Protein AF-A0A6B0CPF9-F1 (afdb_monomer_lite)

Sequence (112 aa):
MTLPKIGKPATRALNSQGIYTLEAVSQYTKSSLMEMHGVGPKAISILEQALFQHQLHFKTEVQSSLPFKLTGDVSCNHAPKRQQMIDFIVATAALDIELLRSLVTTEFIWSV

Structure (mmCIF, N/CA/C/O backbone):
data_AF-A0A6B0CPF9-F1
#
_entry.id   AF-A0A6B0CPF9-F1
#
loop_
_atom_site.group_PDB
_atom_site.id
_atom_site.type_symbol
_atom_site.label_atom_id
_atom_site.label_alt_id
_atom_site.label_comp_id
_atom_site.label_asym_id
_atom_site.label_entity_id
_atom_site.label_seq_id
_atom_site.pdbx_PDB_ins_code
_atom_site.Cartn_x
_atom_site.Cartn_y
_atom_site.Cartn_z
_atom_site.occupancy
_atom_site.B_iso_or_equiv
_atom_site.auth_seq_id
_atom_site.auth_comp_id
_atom_site.auth_asym_id
_atom_site.auth_atom_id
_atom_site.pdbx_PDB_model_num
ATOM 1 N N . MET A 1 1 ? -8.078 -10.310 18.397 1.00 82.38 1 MET A N 1
ATOM 2 C CA . MET A 1 1 ? -8.767 -9.120 18.938 1.00 82.38 1 MET A CA 1
ATOM 3 C C . MET A 1 1 ? -9.720 -8.562 17.891 1.00 82.38 1 MET A C 1
ATOM 5 O O . MET A 1 1 ? -9.401 -8.587 16.708 1.00 82.38 1 MET A O 1
ATOM 9 N N . THR A 1 2 ? -10.899 -8.082 18.287 1.00 91.62 2 THR A N 1
ATOM 10 C CA . THR A 1 2 ? -11.888 -7.521 17.345 1.00 91.62 2 THR A CA 1
ATOM 11 C C . THR A 1 2 ? -11.459 -6.151 16.820 1.00 91.62 2 THR A C 1
ATOM 13 O O . THR A 1 2 ? -10.767 -5.413 17.518 1.00 91.62 2 THR A O 1
ATOM 16 N N . LEU A 1 3 ? -11.908 -5.782 15.618 1.00 92.75 3 LEU A N 1
ATOM 17 C CA . LEU A 1 3 ? -11.657 -4.450 15.063 1.00 92.75 3 LEU A CA 1
ATOM 18 C C . LEU A 1 3 ? -12.272 -3.328 15.925 1.00 92.75 3 LEU A C 1
ATOM 20 O O . LEU A 1 3 ? -13.371 -3.494 16.464 1.00 92.75 3 LEU A O 1
ATOM 24 N N . PRO A 1 4 ? -11.604 -2.163 16.028 1.00 93.75 4 PRO A N 1
ATOM 25 C CA . PRO A 1 4 ? -12.171 -0.988 16.675 1.00 93.75 4 PRO A CA 1
ATOM 26 C C . PRO A 1 4 ? -13.362 -0.440 15.877 1.00 93.75 4 PRO A C 1
ATOM 28 O O . PRO A 1 4 ? -13.531 -0.717 14.687 1.00 93.75 4 PRO A O 1
ATOM 31 N N . LYS A 1 5 ? -14.184 0.399 16.517 1.00 94.00 5 LYS A N 1
A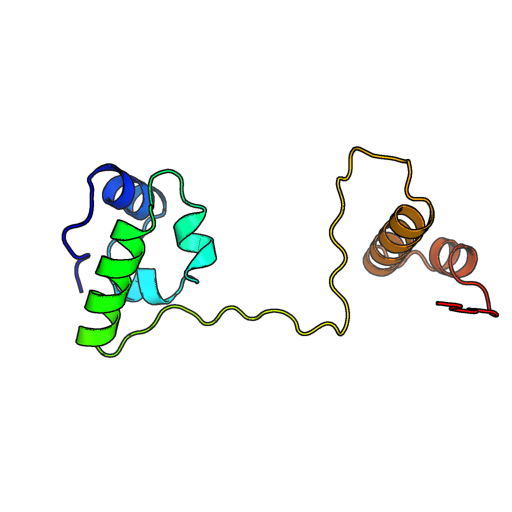TOM 32 C CA . LYS A 1 5 ? -15.285 1.092 15.833 1.00 94.00 5 LYS A CA 1
ATOM 33 C C . LYS A 1 5 ? -14.727 2.107 14.832 1.00 94.00 5 LYS A C 1
ATOM 35 O O . LYS A 1 5 ? -14.349 3.215 15.201 1.00 94.00 5 LYS A O 1
ATOM 40 N N . ILE A 1 6 ? -14.718 1.728 13.560 1.00 95.56 6 ILE A N 1
ATOM 41 C CA . ILE A 1 6 ? -14.414 2.597 12.419 1.00 95.56 6 ILE A CA 1
ATOM 42 C C . ILE A 1 6 ? -15.691 2.882 11.618 1.00 95.56 6 ILE A C 1
ATOM 44 O O . ILE A 1 6 ? -16.757 2.326 11.885 1.00 95.56 6 ILE A O 1
ATOM 48 N N . GLY A 1 7 ? -15.611 3.778 10.631 1.00 95.06 7 GLY A N 1
ATOM 49 C CA . GLY A 1 7 ? -16.757 4.093 9.776 1.00 95.06 7 GLY A CA 1
ATOM 50 C C . GLY A 1 7 ? -17.338 2.847 9.092 1.00 95.06 7 GLY A C 1
ATOM 51 O O . GLY A 1 7 ? -16.611 1.905 8.766 1.00 95.06 7 GLY A O 1
ATOM 52 N N . LYS A 1 8 ? -18.654 2.855 8.824 1.00 95.44 8 LYS A N 1
ATOM 53 C CA . LYS A 1 8 ? -19.336 1.771 8.088 1.00 95.44 8 LYS A CA 1
ATOM 54 C C . LYS A 1 8 ? -18.645 1.418 6.754 1.00 95.44 8 LYS A C 1
ATOM 56 O O . LYS A 1 8 ? -18.535 0.222 6.490 1.00 95.44 8 LYS A O 1
ATOM 61 N N . PRO A 1 9 ? -18.152 2.381 5.941 1.00 96.12 9 PRO A N 1
ATOM 62 C CA . PRO A 1 9 ? -17.433 2.063 4.704 1.00 96.12 9 PRO A CA 1
ATOM 63 C C . PRO A 1 9 ? -16.144 1.274 4.956 1.00 96.12 9 PRO A C 1
ATOM 65 O O . PRO A 1 9 ? -15.963 0.211 4.374 1.00 96.12 9 PRO A O 1
ATOM 68 N N . ALA A 1 10 ? -15.308 1.727 5.892 1.00 96.75 10 ALA A N 1
ATOM 69 C CA . ALA A 1 10 ? -14.050 1.062 6.221 1.00 96.75 10 ALA A CA 1
ATOM 70 C C . ALA A 1 10 ? -14.276 -0.336 6.820 1.00 96.75 10 ALA A C 1
ATOM 72 O O . ALA A 1 10 ? -13.600 -1.284 6.444 1.00 96.75 10 ALA A O 1
ATOM 73 N N . THR A 1 11 ? -15.281 -0.488 7.690 1.00 96.50 11 THR A N 1
ATOM 74 C CA . THR A 1 11 ? -15.650 -1.799 8.258 1.00 96.50 11 THR A CA 1
ATOM 75 C C . THR A 1 11 ? -16.056 -2.781 7.157 1.00 96.50 11 THR A C 1
ATOM 77 O O . THR A 1 11 ? -15.626 -3.929 7.153 1.00 96.50 11 THR A O 1
ATOM 80 N N . ARG A 1 12 ? -16.875 -2.332 6.195 1.00 96.69 12 ARG A N 1
ATOM 81 C CA . ARG A 1 12 ? -17.298 -3.163 5.058 1.00 96.69 12 ARG A CA 1
ATOM 82 C C . ARG A 1 12 ? -16.127 -3.526 4.152 1.00 96.69 12 ARG A C 1
ATOM 84 O O . ARG A 1 12 ? -16.048 -4.674 3.735 1.00 96.69 12 ARG A O 1
ATOM 91 N N . ALA A 1 13 ? -15.232 -2.577 3.884 1.00 96.75 13 ALA A N 1
ATOM 92 C CA . ALA A 1 13 ? -14.042 -2.804 3.074 1.00 96.75 13 ALA A CA 1
ATOM 93 C C . ALA A 1 13 ? -13.133 -3.878 3.697 1.00 96.75 13 ALA A C 1
ATOM 95 O O . ALA A 1 13 ? -12.823 -4.862 3.029 1.00 96.75 13 ALA A O 1
ATOM 96 N N . LEU A 1 14 ? -12.811 -3.766 4.991 1.00 96.56 14 LEU A N 1
ATOM 97 C CA . LEU A 1 14 ? -12.015 -4.774 5.704 1.00 96.56 14 LEU A CA 1
ATOM 98 C C . LEU A 1 14 ? -12.694 -6.151 5.702 1.00 96.56 14 LEU A C 1
ATOM 100 O O . LEU A 1 14 ? -12.079 -7.140 5.309 1.00 96.56 14 LEU A O 1
ATOM 104 N N . ASN A 1 15 ? -13.985 -6.210 6.038 1.00 96.00 15 ASN A N 1
ATOM 105 C CA . ASN A 1 15 ? -14.736 -7.468 6.042 1.00 96.00 15 ASN A CA 1
ATOM 106 C C . ASN A 1 15 ? -14.795 -8.116 4.650 1.00 96.00 15 ASN A C 1
ATOM 108 O O . ASN A 1 15 ? -14.695 -9.334 4.542 1.00 96.00 15 ASN A O 1
ATOM 112 N N . SER A 1 16 ? -14.927 -7.322 3.581 1.00 95.50 16 SER A N 1
ATOM 113 C CA . SER A 1 16 ? -14.935 -7.838 2.203 1.00 95.50 16 SER A CA 1
ATOM 114 C C . SER A 1 16 ? -13.612 -8.493 1.798 1.00 95.50 16 SER A C 1
ATOM 116 O O . SER A 1 16 ? -13.607 -9.368 0.941 1.00 95.50 16 SER A O 1
ATOM 118 N N . GLN A 1 17 ? -12.513 -8.112 2.455 1.00 94.06 17 GLN A N 1
ATOM 119 C CA . GLN A 1 17 ? -11.183 -8.701 2.292 1.00 94.06 17 GLN A CA 1
ATOM 120 C C . GLN A 1 17 ? -10.899 -9.810 3.323 1.00 94.06 17 GLN A C 1
ATOM 122 O O . GLN A 1 17 ? -9.771 -10.279 3.433 1.00 94.06 17 GLN A O 1
ATOM 127 N N . GLY A 1 18 ? -11.898 -10.223 4.114 1.00 95.19 18 GLY A N 1
ATOM 128 C CA . GLY A 1 18 ? -11.735 -11.240 5.157 1.00 95.19 18 GLY A CA 1
ATOM 129 C C . GLY A 1 18 ? -10.972 -10.762 6.399 1.00 95.19 18 GLY A C 1
ATOM 130 O O . GLY A 1 18 ? -10.538 -11.580 7.210 1.00 95.19 18 GLY A O 1
ATOM 131 N N . ILE A 1 19 ? -10.800 -9.448 6.570 1.00 96.81 19 ILE A N 1
ATOM 132 C CA . ILE A 1 19 ? -10.059 -8.852 7.683 1.00 96.81 19 ILE A CA 1
ATOM 133 C C . ILE A 1 19 ? -11.044 -8.538 8.809 1.00 96.81 19 ILE A C 1
ATOM 135 O O . ILE A 1 19 ? -11.755 -7.537 8.767 1.00 96.81 19 ILE A O 1
ATOM 139 N N . TYR A 1 20 ? -11.067 -9.389 9.834 1.00 96.12 20 TYR A N 1
ATOM 140 C CA . TYR A 1 20 ? -12.002 -9.267 10.964 1.00 96.12 20 TYR A CA 1
ATOM 141 C C . TYR A 1 20 ? -11.328 -8.923 12.296 1.00 96.12 20 TYR A C 1
ATOM 143 O O . TYR A 1 20 ? -12.008 -8.674 13.296 1.00 96.12 20 TYR A O 1
ATOM 151 N N . THR A 1 21 ? -9.995 -8.922 12.333 1.00 97.06 21 THR A N 1
ATOM 152 C CA . THR A 1 21 ? -9.217 -8.794 13.567 1.00 97.06 21 THR A CA 1
ATOM 153 C C . THR A 1 21 ? -8.076 -7.796 13.427 1.00 97.06 21 THR A C 1
ATOM 155 O O . THR A 1 21 ? -7.594 -7.535 12.325 1.00 97.06 21 THR A O 1
ATOM 158 N N . LEU A 1 22 ? -7.621 -7.240 14.553 1.00 96.69 22 LEU A N 1
ATOM 159 C CA . LEU A 1 22 ? -6.451 -6.353 14.574 1.00 96.69 22 LEU A CA 1
ATOM 160 C C . LEU A 1 22 ? -5.166 -7.081 14.158 1.00 96.69 22 LEU A C 1
ATOM 162 O O . LEU A 1 22 ? -4.310 -6.495 13.506 1.00 96.69 22 LEU A O 1
ATOM 166 N N . GLU A 1 23 ? -5.053 -8.367 14.471 1.00 96.44 23 GLU A N 1
ATOM 167 C CA . GLU A 1 23 ? -3.936 -9.215 14.058 1.00 96.44 23 GLU A CA 1
ATOM 168 C C . GLU A 1 23 ? -3.940 -9.475 12.550 1.00 96.44 23 GLU A C 1
ATOM 170 O O . GLU A 1 23 ? -2.880 -9.594 11.948 1.00 96.44 23 GLU A O 1
ATOM 175 N N . ALA A 1 24 ? -5.117 -9.541 11.920 1.00 96.69 24 ALA A N 1
ATOM 176 C CA . ALA A 1 24 ? -5.198 -9.581 10.466 1.00 96.69 24 ALA A CA 1
ATOM 177 C C . ALA A 1 24 ? -4.771 -8.231 9.876 1.00 96.69 24 ALA A C 1
ATOM 179 O O . ALA A 1 24 ? -3.987 -8.205 8.935 1.00 96.69 24 ALA A O 1
ATOM 180 N N . VAL A 1 25 ? -5.207 -7.111 10.467 1.00 97.00 25 VAL A N 1
ATOM 181 C CA . VAL A 1 25 ? -4.792 -5.760 10.045 1.00 97.00 25 VAL A CA 1
ATOM 182 C C . VAL A 1 25 ? -3.273 -5.570 10.140 1.00 97.00 25 VAL A C 1
ATOM 184 O O . VAL A 1 25 ? -2.696 -4.958 9.243 1.00 97.00 25 VAL A O 1
ATOM 187 N N . SER A 1 26 ? -2.606 -6.110 11.168 1.00 96.69 26 SER A N 1
ATOM 188 C CA . SER A 1 26 ? -1.147 -5.977 11.333 1.00 96.69 26 SER A CA 1
ATOM 189 C C . SER A 1 26 ? -0.334 -6.644 10.215 1.00 96.69 26 SER A C 1
ATOM 191 O O . SER A 1 26 ? 0.826 -6.294 10.014 1.00 96.69 26 SER A O 1
ATOM 193 N N . GLN A 1 27 ? -0.939 -7.544 9.429 1.00 95.94 27 GLN A N 1
ATOM 194 C CA . GLN A 1 27 ? -0.300 -8.160 8.259 1.00 95.94 27 GLN A CA 1
ATOM 195 C C . GLN A 1 27 ? -0.264 -7.248 7.023 1.00 95.94 27 GLN A C 1
ATOM 197 O O . GLN A 1 27 ? 0.404 -7.579 6.040 1.00 95.94 27 GLN A O 1
ATOM 202 N N . TYR A 1 28 ? -0.949 -6.104 7.056 1.00 95.94 28 TYR A N 1
ATOM 203 C CA . TYR A 1 28 ? -1.030 -5.163 5.940 1.00 95.94 28 TYR A CA 1
ATOM 204 C C . TYR A 1 28 ? -0.228 -3.893 6.216 1.00 95.94 28 TYR A C 1
ATOM 206 O O . TYR A 1 28 ? -0.045 -3.475 7.362 1.00 95.94 28 TYR A O 1
ATOM 214 N N . THR A 1 29 ? 0.246 -3.265 5.140 1.00 94.75 29 THR A N 1
ATOM 215 C CA . THR A 1 29 ? 0.860 -1.935 5.194 1.00 94.75 29 THR A CA 1
ATOM 216 C C . THR A 1 29 ? -0.222 -0.856 5.283 1.00 94.75 29 THR A C 1
ATOM 218 O O . THR A 1 29 ? -1.371 -1.069 4.880 1.00 94.75 29 THR A O 1
ATOM 221 N N . LYS A 1 30 ? 0.141 0.341 5.766 1.00 94.06 30 LYS A N 1
ATOM 222 C CA . LYS A 1 30 ? -0.781 1.493 5.781 1.00 94.06 30 LYS A CA 1
ATOM 223 C C . LYS A 1 30 ? -1.286 1.839 4.375 1.00 94.06 30 LYS A C 1
ATOM 225 O O . LYS A 1 30 ? -2.473 2.106 4.215 1.00 94.06 30 LYS A O 1
ATOM 230 N N . SER A 1 31 ? -0.400 1.816 3.377 1.00 91.00 31 SER A N 1
ATOM 231 C CA . SER A 1 31 ? -0.733 2.042 1.961 1.00 91.00 31 SER A CA 1
ATOM 232 C C . SER A 1 31 ? -1.750 1.039 1.429 1.00 91.00 31 SER A C 1
ATOM 234 O O . SER A 1 31 ? -2.788 1.454 0.928 1.00 91.00 31 SER A O 1
ATOM 236 N N . SER A 1 32 ? -1.509 -0.262 1.611 1.00 93.06 32 SER A N 1
ATOM 237 C CA . SER A 1 32 ? -2.396 -1.316 1.102 1.00 93.06 32 SER A CA 1
ATOM 238 C C . SER A 1 32 ? -3.803 -1.218 1.695 1.00 93.06 32 SER A C 1
ATOM 240 O O . SER A 1 32 ? -4.794 -1.411 0.995 1.00 93.06 32 SER A O 1
ATOM 242 N N . LEU A 1 33 ? -3.916 -0.849 2.974 1.00 95.12 33 LEU A N 1
ATOM 243 C CA . LEU A 1 33 ? -5.219 -0.596 3.586 1.00 95.12 33 LEU A CA 1
ATOM 244 C C . LEU A 1 33 ? -5.887 0.663 3.020 1.00 95.12 33 LEU A C 1
ATOM 246 O O . LEU A 1 33 ? -7.095 0.645 2.823 1.00 95.12 33 LEU A O 1
ATOM 250 N N . MET A 1 34 ? -5.139 1.735 2.734 1.00 94.12 34 MET A N 1
ATOM 251 C CA . MET A 1 34 ? -5.686 2.960 2.121 1.00 94.12 34 MET A CA 1
ATOM 252 C C . MET A 1 34 ? -6.157 2.770 0.674 1.00 94.12 34 MET A C 1
ATOM 254 O O . MET A 1 34 ? -7.032 3.506 0.224 1.00 94.12 34 MET A O 1
ATOM 258 N N . GLU A 1 35 ? -5.620 1.788 -0.046 1.00 92.94 35 GLU A N 1
ATOM 259 C CA . GLU A 1 35 ? -6.085 1.427 -1.392 1.00 92.94 35 GLU A CA 1
ATOM 260 C C . GLU A 1 35 ? -7.472 0.760 -1.374 1.00 92.94 35 GLU A C 1
ATOM 262 O O . GLU A 1 35 ? -8.181 0.761 -2.383 1.00 92.94 35 GLU A O 1
ATOM 267 N N . MET A 1 36 ? -7.909 0.222 -0.229 1.00 93.94 36 MET A N 1
ATOM 268 C CA . MET A 1 36 ? -9.234 -0.380 -0.105 1.00 93.94 36 MET A CA 1
ATOM 269 C C . MET A 1 36 ? -10.315 0.701 -0.149 1.00 93.94 36 MET A C 1
ATOM 271 O O . MET A 1 36 ? -10.452 1.516 0.766 1.00 93.94 36 MET A O 1
ATOM 275 N N . HIS A 1 37 ? -11.140 0.674 -1.198 1.00 92.25 37 HIS A N 1
ATOM 276 C CA . HIS A 1 37 ? -12.221 1.637 -1.391 1.00 92.25 37 HIS A CA 1
ATOM 277 C C . HIS A 1 37 ? -13.141 1.714 -0.155 1.00 92.25 37 HIS A C 1
ATOM 279 O O . HIS A 1 37 ? -13.878 0.779 0.163 1.00 92.25 37 HIS A O 1
ATOM 285 N N . GLY A 1 38 ? -13.111 2.857 0.538 1.00 93.44 38 GLY A N 1
ATOM 286 C CA . GLY A 1 38 ? -13.861 3.105 1.776 1.00 93.44 38 GLY A CA 1
ATOM 287 C C . GLY A 1 38 ? -13.008 3.162 3.051 1.00 93.44 38 GLY A C 1
ATOM 288 O O . GLY A 1 38 ? -13.514 3.602 4.087 1.00 93.44 38 GLY A O 1
ATOM 289 N N . VAL A 1 39 ? -11.728 2.785 2.994 1.00 96.69 39 VAL A N 1
ATOM 290 C CA . VAL A 1 39 ? -10.765 2.946 4.093 1.00 96.69 39 VAL A CA 1
ATOM 291 C C . VAL A 1 39 ? -10.063 4.298 3.961 1.00 96.69 39 VAL A C 1
ATOM 293 O O . VAL A 1 39 ? -9.093 4.469 3.235 1.00 96.69 39 VAL A O 1
ATOM 296 N N . GLY A 1 40 ? -10.589 5.294 4.673 1.00 94.94 40 GLY A N 1
ATOM 297 C CA . GLY A 1 40 ? -10.019 6.642 4.699 1.00 94.94 40 GLY A CA 1
ATOM 298 C C . GLY A 1 40 ? -8.961 6.857 5.792 1.00 94.94 40 GLY A C 1
ATOM 299 O O . GLY A 1 40 ? -8.836 6.042 6.713 1.00 94.94 40 GLY A O 1
ATOM 300 N N . PRO A 1 41 ? -8.277 8.019 5.785 1.00 95.75 41 PRO A N 1
ATOM 301 C CA . PRO A 1 41 ? -7.222 8.353 6.749 1.00 95.75 41 PRO A CA 1
ATOM 302 C C . PRO A 1 41 ? -7.703 8.278 8.202 1.00 95.75 41 PRO A C 1
ATOM 304 O O . PRO A 1 41 ? -6.979 7.817 9.078 1.00 95.75 41 PRO A O 1
ATOM 307 N N . LYS A 1 42 ? -8.969 8.635 8.465 1.00 96.75 42 LYS A N 1
ATOM 308 C CA . LYS A 1 42 ? -9.548 8.528 9.810 1.00 96.75 42 LYS A CA 1
ATOM 309 C C . LYS A 1 42 ? -9.632 7.082 10.308 1.00 96.75 42 LYS A C 1
ATOM 311 O O . LYS A 1 42 ? -9.415 6.846 11.493 1.00 96.75 42 LYS A O 1
ATOM 316 N N . ALA A 1 43 ? -9.955 6.131 9.430 1.00 96.94 43 ALA A N 1
ATOM 317 C CA . ALA A 1 43 ? -9.983 4.717 9.793 1.00 96.94 43 ALA A CA 1
ATOM 318 C C . ALA A 1 43 ? -8.567 4.214 10.095 1.00 96.94 43 ALA A C 1
ATOM 320 O O . ALA A 1 43 ? -8.376 3.554 11.111 1.00 96.94 43 ALA A O 1
ATOM 321 N N . ILE A 1 44 ? -7.577 4.608 9.285 1.00 97.44 44 ILE A N 1
ATOM 322 C CA . ILE A 1 44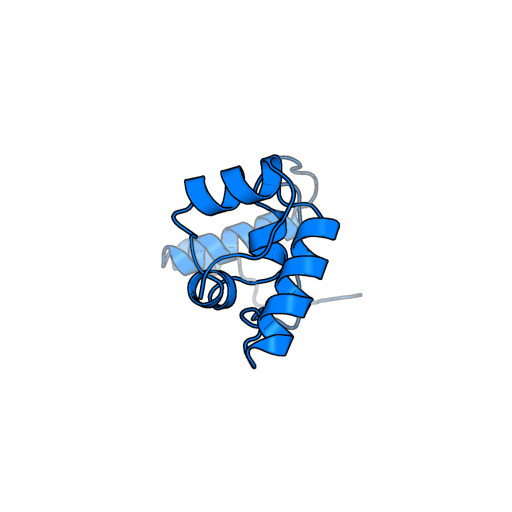 ? -6.163 4.283 9.517 1.00 97.44 44 ILE A CA 1
ATOM 323 C C . ILE A 1 44 ? -5.683 4.807 10.870 1.00 97.44 44 ILE A C 1
ATOM 325 O O . ILE A 1 44 ? -5.100 4.036 11.622 1.00 97.44 44 ILE A O 1
ATOM 329 N N . SER A 1 45 ? -5.977 6.061 11.233 1.00 97.38 45 SER A N 1
ATOM 330 C CA . SER A 1 45 ? -5.568 6.604 12.539 1.00 97.38 45 SER A CA 1
ATOM 331 C C . SER A 1 45 ? -6.164 5.826 13.719 1.00 97.38 45 SER A C 1
ATOM 333 O O . SER A 1 45 ? -5.484 5.603 14.715 1.00 97.38 45 SER A O 1
ATOM 335 N N . ILE A 1 46 ? -7.428 5.397 13.615 1.00 97.62 46 ILE A N 1
ATOM 336 C CA . ILE A 1 46 ? -8.084 4.597 14.663 1.00 97.62 46 ILE A CA 1
ATOM 337 C C . ILE A 1 46 ? -7.461 3.198 14.745 1.00 97.62 46 ILE A C 1
ATOM 339 O O . ILE A 1 46 ? -7.209 2.702 15.841 1.00 97.62 46 ILE A O 1
ATOM 343 N N . LEU A 1 47 ? -7.202 2.566 13.597 1.00 97.19 47 LEU A N 1
ATOM 344 C CA . LEU A 1 47 ? -6.534 1.267 13.535 1.00 97.19 47 LEU A CA 1
ATOM 345 C C . LEU A 1 47 ? -5.117 1.346 14.104 1.00 97.19 47 LEU A C 1
ATOM 347 O O . LEU A 1 47 ? -4.735 0.476 14.873 1.00 97.19 47 LEU A O 1
ATOM 351 N N . GLU A 1 48 ? -4.367 2.400 13.788 1.00 97.19 48 GLU A N 1
ATOM 352 C CA . GLU A 1 48 ? -3.020 2.629 14.311 1.00 97.19 48 GLU A CA 1
ATOM 353 C C . GLU A 1 48 ? -3.005 2.719 15.836 1.00 97.19 48 GLU A C 1
ATOM 355 O O . GLU A 1 48 ? -2.209 2.049 16.492 1.00 97.19 48 GLU A O 1
ATOM 360 N N . GLN A 1 49 ? -3.919 3.507 16.405 1.00 97.12 49 GLN A N 1
ATOM 361 C CA . GLN A 1 49 ? -4.041 3.644 17.851 1.00 97.12 49 GLN A CA 1
ATOM 362 C C . GLN A 1 49 ? -4.409 2.308 18.508 1.00 97.12 49 GLN A C 1
ATOM 364 O O . GLN A 1 49 ? -3.811 1.939 19.518 1.00 97.12 49 GLN A O 1
ATOM 369 N N . ALA A 1 50 ? -5.355 1.569 17.924 1.00 97.00 50 ALA A N 1
ATOM 370 C CA . ALA A 1 50 ? -5.759 0.264 18.433 1.00 97.00 50 ALA A CA 1
ATOM 371 C C . ALA A 1 50 ? -4.618 -0.764 18.348 1.00 97.00 50 ALA A C 1
ATOM 373 O O . ALA A 1 50 ? -4.372 -1.485 19.310 1.00 97.00 50 ALA A O 1
ATOM 374 N N . LEU A 1 51 ? -3.876 -0.801 17.238 1.00 97.12 51 LEU A N 1
ATOM 375 C CA . LEU A 1 51 ? -2.689 -1.646 17.095 1.00 97.12 51 LEU A CA 1
ATOM 376 C C . LEU A 1 51 ? -1.659 -1.321 18.182 1.00 97.12 51 LEU A C 1
ATOM 378 O O . LEU A 1 51 ? -1.241 -2.222 18.905 1.00 97.12 51 LEU A O 1
ATOM 382 N N . PHE A 1 52 ? -1.335 -0.040 18.370 1.00 96.44 52 PHE A N 1
ATOM 383 C CA . PHE A 1 52 ? -0.368 0.403 19.375 1.00 96.44 52 PHE A CA 1
ATOM 384 C C . PHE A 1 52 ? -0.769 -0.000 20.802 1.00 96.44 52 PHE A C 1
ATOM 386 O O . PHE A 1 52 ? 0.061 -0.496 21.562 1.00 96.44 52 PHE A O 1
ATOM 393 N N . GLN A 1 53 ? -2.050 0.140 21.159 1.00 96.56 53 GLN A N 1
ATOM 394 C CA . GLN A 1 53 ? -2.574 -0.297 22.462 1.00 96.56 53 GLN A CA 1
ATOM 395 C C . GLN A 1 53 ? -2.386 -1.799 22.710 1.00 96.56 53 GLN A C 1
ATOM 397 O O . GLN A 1 53 ? -2.227 -2.221 23.854 1.00 96.56 53 GLN A O 1
ATOM 402 N N . HIS A 1 54 ? -2.379 -2.595 21.642 1.00 95.69 54 HIS A N 1
ATOM 403 C CA . HIS A 1 54 ? -2.172 -4.038 21.680 1.00 95.69 54 HIS A CA 1
ATOM 404 C C . HIS A 1 54 ? -0.728 -4.456 21.360 1.00 95.69 54 HIS A C 1
ATOM 406 O O . HIS A 1 54 ? -0.490 -5.638 21.134 1.00 95.69 54 HIS A O 1
ATOM 412 N N . GLN A 1 55 ? 0.231 -3.516 21.351 1.00 95.94 55 GLN A N 1
ATOM 413 C CA . GLN A 1 55 ? 1.644 -3.764 21.006 1.00 95.94 55 GLN A CA 1
ATOM 414 C C . GLN A 1 55 ? 1.819 -4.401 19.616 1.00 95.94 55 GLN A C 1
ATOM 416 O O . GLN A 1 55 ? 2.767 -5.138 19.351 1.00 95.94 55 GLN A O 1
ATOM 421 N N . LEU A 1 56 ? 0.884 -4.107 18.716 1.00 96.50 56 LEU A N 1
ATOM 422 C CA . LEU A 1 56 ? 0.931 -4.461 17.310 1.00 96.50 56 LEU A CA 1
ATOM 423 C C . LEU A 1 56 ? 1.291 -3.220 16.492 1.00 96.50 56 LEU A C 1
ATOM 425 O O . LEU A 1 56 ? 1.084 -2.078 16.903 1.00 96.50 56 LEU A O 1
ATOM 429 N N . HIS A 1 57 ? 1.777 -3.457 15.281 1.00 96.12 57 HIS A N 1
ATOM 430 C CA . HIS A 1 57 ? 2.063 -2.415 14.305 1.00 96.12 57 HIS A CA 1
ATOM 431 C C . HIS A 1 57 ? 1.596 -2.876 12.928 1.00 96.12 57 HIS A C 1
ATOM 433 O O . HIS A 1 57 ? 1.397 -4.069 12.702 1.00 96.12 57 HIS A O 1
ATOM 439 N N . PHE A 1 58 ? 1.411 -1.936 12.004 1.00 96.56 58 PHE A N 1
ATOM 440 C CA . PHE A 1 58 ? 1.247 -2.301 10.600 1.00 96.56 58 PHE A CA 1
ATOM 441 C C . PHE A 1 58 ? 2.503 -2.995 10.089 1.00 96.56 58 PHE A C 1
ATOM 443 O O . PHE A 1 58 ? 3.611 -2.728 10.564 1.00 96.56 58 PHE A O 1
ATOM 450 N N . LYS A 1 59 ? 2.335 -3.819 9.058 1.00 95.06 59 LYS A N 1
ATOM 451 C CA . LYS A 1 59 ? 3.464 -4.355 8.314 1.00 95.06 59 LYS A CA 1
ATOM 452 C C . LYS A 1 59 ? 4.279 -3.192 7.756 1.00 95.06 59 LYS A C 1
ATOM 454 O O . LYS A 1 59 ? 3.731 -2.270 7.146 1.00 95.06 59 LYS A O 1
ATOM 459 N N . THR A 1 60 ? 5.588 -3.240 7.969 1.00 88.00 60 THR A N 1
ATOM 460 C CA . THR A 1 60 ? 6.514 -2.265 7.397 1.00 88.00 60 THR A CA 1
ATOM 461 C C . THR A 1 60 ? 6.427 -2.320 5.878 1.00 88.00 60 THR A C 1
ATOM 463 O O . THR A 1 60 ? 6.470 -3.399 5.282 1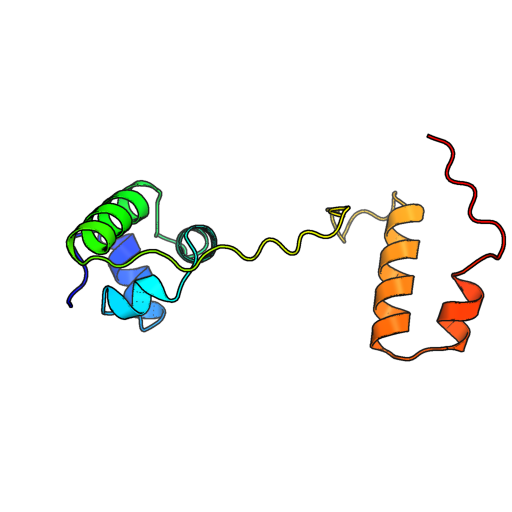.00 88.00 60 THR A O 1
ATOM 466 N N . GLU A 1 61 ? 6.315 -1.156 5.243 1.00 78.81 61 GLU A N 1
ATOM 467 C CA . GLU A 1 61 ? 6.514 -1.064 3.803 1.00 78.81 61 GLU A CA 1
ATOM 468 C C . GLU A 1 61 ? 7.961 -1.430 3.502 1.00 78.81 61 GLU A C 1
ATOM 470 O O . GLU A 1 61 ? 8.889 -0.695 3.834 1.00 78.81 61 GLU A O 1
ATOM 475 N N . VAL A 1 62 ? 8.160 -2.578 2.860 1.00 67.12 62 VAL A N 1
ATOM 476 C CA . VAL A 1 62 ? 9.430 -2.856 2.202 1.00 67.12 62 VAL A CA 1
ATOM 477 C C . VAL A 1 62 ? 9.411 -2.037 0.921 1.00 67.12 62 VAL A C 1
ATOM 479 O O . VAL A 1 62 ? 9.042 -2.519 -0.147 1.00 67.12 62 VAL A O 1
ATOM 482 N N . GLN A 1 63 ? 9.756 -0.757 1.036 1.00 58.78 63 GLN A N 1
ATOM 483 C CA . GLN A 1 63 ? 10.237 -0.021 -0.118 1.00 58.78 63 GLN A CA 1
ATOM 484 C C . GLN A 1 63 ? 11.498 -0.754 -0.551 1.00 58.78 63 GLN A C 1
ATOM 486 O O . GLN A 1 63 ? 12.505 -0.731 0.154 1.00 58.78 63 GLN A O 1
ATOM 491 N N . SER A 1 64 ? 11.429 -1.472 -1.673 1.00 54.53 64 SER A N 1
ATOM 492 C CA . SER A 1 64 ? 12.633 -1.955 -2.333 1.00 54.53 64 SER A CA 1
ATOM 493 C C . SER A 1 64 ? 13.496 -0.720 -2.564 1.00 54.53 64 SER A C 1
ATOM 495 O O . SER A 1 64 ? 13.154 0.117 -3.404 1.00 54.53 64 SER A O 1
ATOM 497 N N . SER A 1 65 ? 14.557 -0.564 -1.772 1.00 50.28 65 SER A N 1
ATOM 498 C CA . SER A 1 65 ? 15.539 0.504 -1.911 1.00 50.28 65 SER A CA 1
ATOM 499 C C . SER A 1 65 ? 16.383 0.202 -3.143 1.00 50.28 65 SER A C 1
ATOM 501 O O . SER A 1 65 ? 17.572 -0.100 -3.066 1.00 50.28 65 SER A O 1
ATOM 503 N N . LEU A 1 66 ? 15.738 0.198 -4.301 1.00 54.47 66 LEU A N 1
ATOM 504 C CA . LEU A 1 66 ? 16.448 0.342 -5.545 1.00 54.47 66 LEU A CA 1
ATOM 505 C C . LEU A 1 66 ? 16.974 1.783 -5.545 1.00 54.47 66 LEU A C 1
ATOM 507 O O . LEU A 1 66 ? 16.234 2.696 -5.166 1.00 54.47 66 LEU A O 1
ATOM 511 N N . PRO A 1 67 ? 18.231 2.019 -5.947 1.00 45.31 67 PRO A N 1
ATOM 512 C CA . PRO A 1 67 ? 18.807 3.364 -5.988 1.00 45.31 67 PRO A CA 1
ATOM 513 C C . PRO A 1 67 ? 18.075 4.307 -6.962 1.00 45.31 67 PRO A C 1
ATOM 515 O O . PRO A 1 67 ? 18.402 5.487 -7.045 1.00 45.31 67 PRO A O 1
ATOM 518 N N . PHE A 1 68 ? 17.073 3.809 -7.692 1.00 52.22 68 PHE A N 1
ATOM 519 C CA . PHE A 1 68 ? 16.205 4.572 -8.571 1.00 52.22 68 PHE A CA 1
ATOM 520 C C . PHE A 1 68 ? 14.762 4.042 -8.512 1.00 52.22 68 PHE A C 1
ATOM 522 O O . PHE A 1 68 ? 14.521 2.848 -8.339 1.00 52.22 68 PHE A O 1
ATOM 529 N N . LYS A 1 69 ? 13.789 4.941 -8.704 1.00 52.56 69 LYS A N 1
ATOM 530 C CA . LYS A 1 69 ? 12.362 4.628 -8.865 1.00 52.56 69 LYS A CA 1
ATOM 531 C C . LYS A 1 69 ? 11.910 5.133 -10.232 1.00 52.56 69 LYS A C 1
ATOM 533 O O . LYS A 1 69 ? 11.856 6.341 -10.450 1.00 52.56 69 LYS A O 1
ATOM 538 N N . LEU A 1 70 ? 11.568 4.226 -11.144 1.00 56.44 70 LEU A N 1
ATOM 539 C CA . LEU A 1 70 ? 11.003 4.587 -12.444 1.00 56.44 70 LEU A CA 1
ATOM 540 C C . LEU A 1 70 ? 9.473 4.604 -12.340 1.00 56.44 70 LEU A C 1
ATOM 542 O O . LEU A 1 70 ? 8.863 3.581 -12.049 1.00 56.44 70 LEU A O 1
ATOM 546 N N . THR A 1 71 ? 8.849 5.763 -12.557 1.00 56.00 71 THR A N 1
ATOM 547 C CA . THR A 1 71 ? 7.381 5.903 -12.579 1.00 56.00 71 THR A CA 1
ATOM 548 C C . THR A 1 71 ? 6.975 6.478 -13.933 1.00 56.00 71 THR A C 1
ATOM 550 O O . THR A 1 71 ? 7.556 7.470 -14.371 1.00 56.00 71 THR A O 1
ATOM 553 N N . GLY A 1 72 ? 6.014 5.865 -14.626 1.00 54.31 72 GLY A N 1
ATOM 554 C CA . GLY A 1 72 ? 5.583 6.342 -15.937 1.00 54.31 72 GLY A CA 1
ATOM 555 C C . GLY A 1 72 ? 4.238 5.783 -16.383 1.00 54.31 72 GLY A C 1
ATOM 556 O O . GLY A 1 72 ? 3.913 4.637 -16.100 1.00 54.31 72 GLY A O 1
ATOM 557 N N . ASP A 1 73 ? 3.473 6.613 -17.088 1.00 53.91 73 ASP A N 1
ATOM 558 C CA . ASP A 1 73 ? 2.216 6.239 -17.734 1.00 53.91 73 ASP A CA 1
ATOM 559 C C . ASP A 1 73 ? 2.479 5.320 -18.938 1.00 53.91 73 ASP A C 1
ATOM 561 O O . ASP A 1 73 ? 3.143 5.734 -19.892 1.00 53.91 73 ASP A O 1
ATOM 565 N N . VAL A 1 74 ? 1.958 4.091 -18.897 1.00 54.03 74 VAL A N 1
ATOM 566 C CA . VAL A 1 74 ? 2.128 3.058 -19.939 1.00 54.03 74 VAL A CA 1
ATOM 567 C C . VAL A 1 74 ? 1.509 3.482 -21.279 1.00 54.03 74 VAL A C 1
ATOM 569 O O . VAL A 1 74 ? 1.936 3.020 -22.330 1.00 54.03 74 VAL A O 1
ATOM 572 N N . SER A 1 75 ? 0.539 4.400 -21.266 1.00 57.31 75 SER A N 1
ATOM 573 C CA . SER A 1 75 ? -0.164 4.854 -22.471 1.00 57.31 75 SER A CA 1
ATOM 574 C C . SER A 1 75 ? 0.568 5.953 -23.254 1.00 57.31 75 SER A C 1
ATOM 576 O O . SER A 1 75 ? 0.192 6.267 -24.383 1.00 57.31 75 SER A O 1
ATOM 578 N N . CYS A 1 76 ? 1.638 6.531 -22.698 1.00 56.25 76 CYS A N 1
ATOM 579 C CA . CYS A 1 76 ? 2.333 7.659 -23.316 1.00 56.25 76 CYS A CA 1
ATOM 580 C C . CYS A 1 76 ? 3.645 7.216 -23.992 1.00 56.25 76 CYS A C 1
ATOM 582 O O . CYS A 1 76 ? 4.658 6.999 -23.337 1.00 56.25 76 CYS A O 1
ATOM 584 N N . ASN A 1 77 ? 3.684 7.103 -25.319 1.00 58.59 77 ASN A N 1
ATOM 585 C CA . ASN A 1 77 ? 4.883 6.629 -26.037 1.00 58.59 77 ASN A CA 1
ATOM 586 C C . ASN A 1 77 ? 5.943 7.729 -26.315 1.00 58.59 77 ASN A C 1
ATOM 588 O O . ASN A 1 77 ? 6.804 7.578 -27.174 1.00 58.59 77 ASN A O 1
ATOM 592 N N . HIS A 1 78 ? 5.908 8.864 -25.604 1.00 58.62 78 HIS A N 1
ATOM 593 C CA . HIS A 1 78 ? 6.848 9.985 -25.809 1.00 58.62 78 HIS A CA 1
ATOM 594 C C . HIS A 1 78 ? 8.131 9.905 -24.956 1.00 58.62 78 HIS A C 1
ATOM 596 O O . HIS A 1 78 ? 8.840 10.897 -24.799 1.00 58.62 78 HIS A O 1
ATOM 602 N N . ALA A 1 79 ? 8.462 8.734 -24.406 1.00 61.75 79 ALA A N 1
ATOM 603 C CA . ALA A 1 79 ? 9.658 8.541 -23.583 1.00 61.75 79 ALA A CA 1
ATOM 604 C C . ALA A 1 79 ? 10.477 7.324 -24.058 1.00 61.75 79 ALA A C 1
ATOM 606 O O . ALA A 1 79 ? 10.425 6.272 -23.418 1.00 61.75 79 ALA A O 1
ATOM 607 N N . PRO A 1 80 ? 11.273 7.455 -25.140 1.00 65.44 80 PRO A N 1
ATOM 608 C CA . PRO A 1 80 ? 12.038 6.346 -25.724 1.00 65.44 80 PRO A CA 1
ATOM 609 C C . PRO A 1 80 ? 12.935 5.620 -24.711 1.00 65.44 80 PRO A C 1
ATOM 611 O O . PRO A 1 80 ? 12.970 4.395 -24.671 1.00 65.44 80 PRO A O 1
ATOM 614 N N . LYS A 1 81 ? 13.575 6.373 -23.803 1.00 65.12 81 LYS A N 1
ATOM 615 C CA . LYS A 1 81 ? 14.429 5.8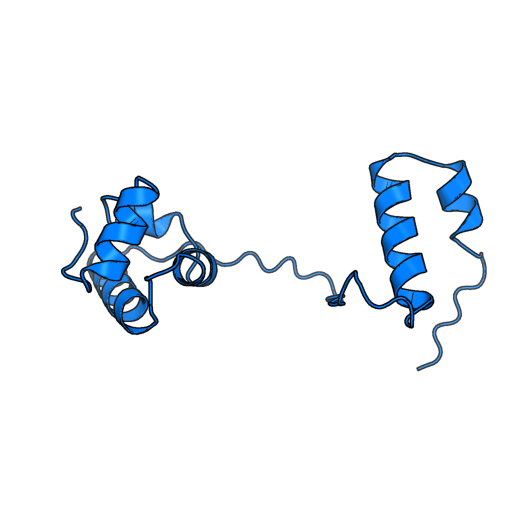19 -22.735 1.00 65.12 81 LYS A CA 1
ATOM 616 C C . LYS A 1 81 ? 13.650 4.974 -21.718 1.00 65.12 81 LYS A C 1
ATOM 618 O O . LYS A 1 81 ? 14.192 4.039 -21.140 1.00 65.12 81 LYS A O 1
ATOM 623 N N . ARG A 1 82 ? 12.371 5.294 -21.488 1.00 67.38 82 ARG A N 1
ATOM 624 C CA . ARG A 1 82 ? 11.496 4.521 -20.596 1.00 67.38 82 ARG A CA 1
ATOM 625 C C . ARG A 1 82 ? 11.089 3.204 -21.244 1.00 67.38 82 ARG A C 1
ATOM 627 O O . ARG A 1 82 ? 11.119 2.184 -20.567 1.00 67.38 82 ARG A O 1
ATOM 634 N N . GLN A 1 83 ? 10.739 3.236 -22.529 1.00 70.19 83 GLN A N 1
ATOM 635 C CA . GLN A 1 83 ? 10.385 2.030 -23.275 1.00 70.19 83 GLN A CA 1
ATOM 636 C C . GLN A 1 83 ? 11.568 1.056 -23.322 1.00 70.19 83 GLN A C 1
ATOM 638 O O . GLN A 1 83 ? 11.403 -0.097 -22.952 1.00 70.19 83 GLN A O 1
ATOM 643 N N . GLN A 1 84 ? 12.779 1.550 -23.603 1.00 71.19 84 GLN A N 1
ATOM 644 C CA . GLN A 1 84 ? 14.002 0.737 -23.575 1.00 71.19 84 GLN A CA 1
ATOM 645 C C . GLN A 1 84 ? 14.239 0.045 -22.222 1.00 71.19 84 GLN A C 1
ATOM 647 O O . GLN A 1 84 ? 14.627 -1.120 -22.184 1.00 71.19 84 GLN A O 1
ATOM 652 N N . MET A 1 85 ? 13.976 0.729 -21.101 1.00 74.50 85 MET A N 1
ATOM 653 C CA . MET A 1 85 ? 14.113 0.126 -19.770 1.00 74.50 85 MET A CA 1
ATOM 654 C C . MET A 1 85 ? 13.049 -0.951 -19.508 1.00 74.50 85 MET A C 1
ATOM 656 O O . MET A 1 85 ? 13.356 -1.986 -18.921 1.00 74.50 85 MET A O 1
ATOM 660 N N . ILE A 1 86 ? 11.806 -0.722 -19.943 1.00 72.69 86 ILE A N 1
ATOM 661 C CA . ILE A 1 86 ? 10.725 -1.710 -19.835 1.00 72.69 86 ILE A CA 1
ATOM 662 C C . ILE A 1 86 ? 11.060 -2.945 -20.676 1.00 72.69 86 ILE A C 1
ATOM 664 O O . ILE A 1 86 ? 11.003 -4.057 -20.154 1.00 72.69 86 ILE A O 1
ATOM 668 N N . ASP A 1 87 ? 11.471 -2.755 -21.930 1.00 71.81 87 ASP A N 1
ATOM 669 C CA . ASP A 1 87 ? 11.836 -3.840 -22.843 1.00 71.81 87 ASP A CA 1
ATOM 670 C C . ASP A 1 87 ? 13.002 -4.664 -22.277 1.00 71.81 87 ASP A C 1
ATOM 672 O O . ASP A 1 87 ? 12.964 -5.892 -22.305 1.00 71.81 87 ASP A O 1
ATOM 676 N N . PHE A 1 88 ? 13.996 -4.010 -21.665 1.00 74.44 88 PHE A N 1
ATOM 677 C CA . PHE A 1 88 ? 15.112 -4.688 -21.003 1.00 74.44 88 PHE A CA 1
ATOM 678 C C . PHE A 1 88 ? 14.660 -5.542 -19.805 1.00 74.44 88 PHE A C 1
ATOM 680 O O . PHE A 1 88 ? 15.094 -6.687 -19.656 1.00 74.44 88 PHE A O 1
ATOM 687 N N . ILE A 1 89 ? 13.761 -5.020 -18.961 1.00 77.81 89 ILE A N 1
ATOM 688 C CA . ILE A 1 89 ? 13.199 -5.759 -17.816 1.00 77.81 89 ILE A CA 1
ATOM 689 C C . ILE A 1 89 ? 12.388 -6.969 -18.297 1.00 77.81 89 ILE A C 1
ATOM 691 O O . ILE A 1 89 ? 12.551 -8.068 -17.764 1.00 77.81 89 ILE A O 1
ATOM 695 N N . VAL A 1 90 ? 11.539 -6.785 -19.312 1.00 72.44 90 VAL A N 1
ATOM 696 C CA . VAL A 1 90 ? 10.713 -7.857 -19.887 1.00 72.44 90 VAL A CA 1
ATOM 69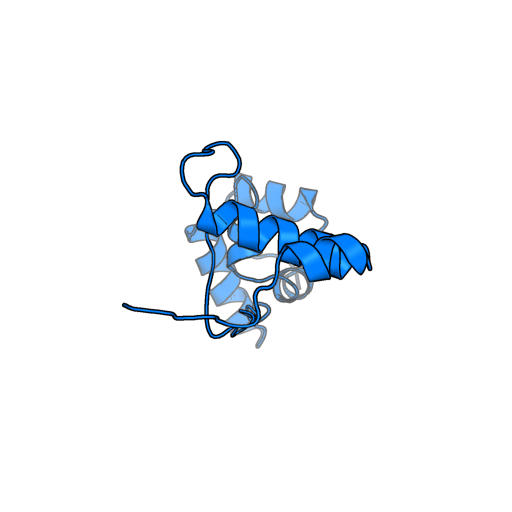7 C C . VAL A 1 90 ? 11.589 -8.934 -20.525 1.00 72.44 90 VAL A C 1
ATOM 699 O O . VAL A 1 90 ? 11.401 -10.111 -20.228 1.00 72.44 90 VAL A O 1
ATOM 702 N N . ALA A 1 91 ? 12.589 -8.548 -21.322 1.00 70.25 91 ALA A N 1
ATOM 703 C CA . ALA A 1 91 ? 13.538 -9.478 -21.933 1.00 70.25 91 ALA A CA 1
ATOM 704 C C . ALA A 1 91 ? 14.325 -10.273 -20.876 1.00 70.25 91 ALA A C 1
ATOM 706 O O . ALA A 1 91 ? 14.517 -11.480 -21.019 1.00 70.25 91 ALA A O 1
ATOM 707 N N . THR A 1 92 ? 14.710 -9.626 -19.768 1.00 73.62 92 THR A N 1
ATOM 708 C CA . THR A 1 92 ? 15.367 -10.290 -18.629 1.00 73.62 92 THR A CA 1
ATOM 709 C C . THR A 1 92 ? 14.448 -11.333 -17.990 1.00 73.62 92 THR A C 1
ATOM 711 O O . THR A 1 92 ? 14.865 -12.470 -17.780 1.00 73.62 92 THR A O 1
ATOM 714 N N . ALA A 1 93 ? 13.193 -10.974 -17.701 1.00 73.56 93 ALA A N 1
ATOM 715 C CA . ALA A 1 93 ? 12.219 -11.880 -17.090 1.00 73.56 93 ALA A CA 1
ATOM 716 C C . ALA A 1 93 ? 11.834 -13.053 -18.010 1.00 73.56 93 ALA A C 1
ATOM 718 O O . ALA A 1 93 ? 11.575 -14.153 -17.526 1.00 73.56 93 ALA A O 1
ATOM 719 N N . ALA A 1 94 ? 11.823 -12.825 -19.325 1.00 78.06 94 ALA A N 1
ATOM 720 C CA . ALA A 1 94 ? 11.551 -13.835 -20.344 1.00 78.06 94 ALA A CA 1
ATOM 721 C C . ALA A 1 94 ? 12.772 -14.704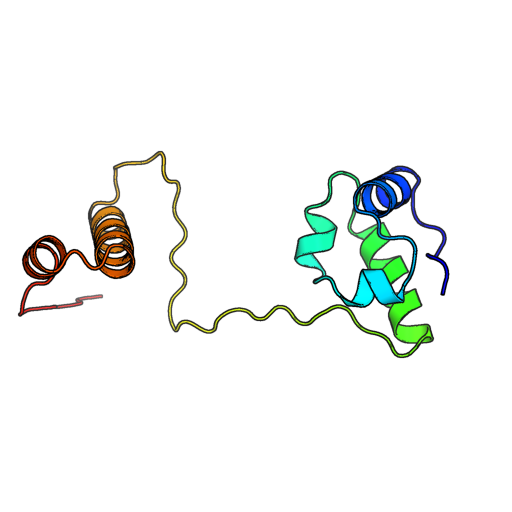 -20.701 1.00 78.06 94 ALA A C 1
ATOM 723 O O . ALA A 1 94 ? 12.632 -15.638 -21.487 1.00 78.06 94 ALA A O 1
ATOM 724 N N . LEU A 1 95 ? 13.954 -14.418 -20.133 1.00 82.31 95 LEU A N 1
ATOM 725 C CA . LEU A 1 95 ? 15.234 -15.042 -20.496 1.00 82.31 95 LEU A CA 1
ATOM 726 C C . LEU A 1 95 ? 15.549 -14.936 -22.004 1.00 82.31 95 LEU A C 1
ATOM 728 O O . LEU A 1 95 ? 16.186 -15.818 -22.582 1.00 82.31 95 LEU A O 1
ATOM 732 N N . ASP A 1 96 ? 15.131 -13.839 -22.640 1.00 77.94 96 ASP A N 1
ATOM 733 C CA . ASP A 1 96 ? 15.338 -13.582 -24.066 1.00 77.94 96 ASP A CA 1
ATOM 734 C C . ASP A 1 96 ? 16.719 -12.949 -24.309 1.00 77.94 96 ASP A C 1
ATOM 736 O O . ASP A 1 96 ? 16.908 -11.730 -24.313 1.00 77.94 96 ASP A O 1
ATOM 740 N N . ILE A 1 97 ? 17.724 -13.813 -24.461 1.00 76.12 97 ILE A N 1
ATOM 741 C CA . ILE A 1 97 ? 19.140 -13.430 -24.558 1.00 76.12 97 ILE A CA 1
ATOM 742 C C . ILE A 1 97 ? 19.437 -12.609 -25.823 1.00 76.12 97 ILE A C 1
ATOM 744 O O . ILE A 1 97 ? 20.311 -11.737 -25.793 1.00 76.12 97 ILE A O 1
ATOM 748 N N . GLU A 1 98 ? 18.751 -12.874 -26.936 1.00 78.31 98 GLU A N 1
ATOM 749 C CA . GLU A 1 98 ? 18.974 -12.143 -28.189 1.00 78.31 98 GLU A CA 1
ATOM 750 C C . GLU A 1 98 ? 18.443 -10.716 -28.091 1.00 78.31 98 GLU A C 1
ATOM 752 O O . GLU A 1 98 ? 19.168 -9.766 -28.409 1.00 78.31 98 GLU A O 1
ATOM 757 N N . LEU A 1 99 ? 17.231 -10.552 -27.555 1.00 72.00 99 LEU A N 1
ATOM 758 C CA . LEU A 1 99 ? 16.659 -9.235 -27.319 1.00 72.00 99 LEU A CA 1
ATOM 759 C C . LEU A 1 99 ? 17.517 -8.432 -26.333 1.00 72.00 99 LEU A C 1
ATOM 761 O O . LEU A 1 99 ? 17.853 -7.282 -26.616 1.00 72.00 99 LEU A O 1
ATOM 765 N N . LEU A 1 100 ? 17.977 -9.047 -25.238 1.00 72.31 100 LEU A N 1
ATOM 766 C CA . LEU A 1 100 ? 18.882 -8.402 -24.278 1.00 72.31 100 LEU A CA 1
ATOM 767 C C . LEU A 1 100 ? 20.167 -7.872 -24.927 1.00 72.31 100 LEU A C 1
ATOM 769 O O . LEU A 1 100 ? 20.574 -6.746 -24.647 1.00 72.31 100 LEU A O 1
ATOM 773 N N . ARG A 1 101 ? 20.796 -8.648 -25.818 1.00 77.12 101 ARG A N 1
ATOM 774 C CA . ARG A 1 101 ? 22.010 -8.219 -26.534 1.00 77.12 101 ARG A CA 1
ATOM 775 C C . ARG A 1 101 ? 21.755 -7.055 -27.487 1.00 77.12 101 ARG A C 1
ATOM 777 O O . ARG A 1 101 ? 22.658 -6.256 -27.698 1.00 77.12 101 ARG A O 1
ATOM 784 N N . SER A 1 102 ? 20.553 -6.960 -28.052 1.00 76.56 102 SER A N 1
ATOM 785 C CA . SER A 1 102 ? 20.172 -5.849 -28.933 1.00 76.56 102 SER A CA 1
ATOM 786 C C . SER A 1 102 ? 19.852 -4.556 -28.172 1.00 76.56 102 SER A C 1
ATOM 788 O O . SER A 1 102 ? 20.050 -3.464 -28.701 1.00 76.56 102 SER A O 1
ATOM 790 N N . LEU A 1 103 ? 19.384 -4.675 -26.926 1.00 69.31 103 LEU A N 1
ATOM 791 C CA . LEU A 1 103 ? 18.996 -3.545 -26.079 1.00 69.31 103 LEU A CA 1
ATOM 792 C C . LEU A 1 103 ? 20.174 -2.910 -25.328 1.00 69.31 103 LEU A C 1
ATOM 794 O O . LEU A 1 103 ? 20.093 -1.741 -24.953 1.00 69.31 103 LEU A O 1
ATOM 798 N N . VAL A 1 104 ? 21.258 -3.657 -25.096 1.00 66.12 104 VAL A N 1
ATOM 799 C CA . VAL A 1 104 ? 22.438 -3.179 -24.360 1.00 66.12 104 VAL A CA 1
ATOM 800 C C . VAL A 1 104 ? 23.560 -2.820 -25.326 1.00 66.12 104 VAL A C 1
ATOM 802 O O . VAL A 1 104 ? 24.059 -3.667 -26.061 1.00 66.12 104 VAL A O 1
ATOM 805 N N . THR A 1 105 ? 24.019 -1.572 -25.281 1.00 62.91 105 THR A N 1
ATOM 806 C CA . THR A 1 105 ? 25.239 -1.133 -25.970 1.00 62.91 105 THR A CA 1
ATOM 807 C C . THR A 1 105 ? 26.432 -1.163 -25.015 1.00 62.91 105 THR A C 1
ATOM 809 O O . THR A 1 105 ? 26.286 -0.929 -23.817 1.00 62.91 105 THR A O 1
ATOM 812 N N . THR A 1 106 ? 27.634 -1.428 -25.534 1.00 53.97 106 THR A N 1
ATOM 813 C CA . THR A 1 106 ? 28.883 -1.447 -24.743 1.00 53.97 106 THR A CA 1
ATOM 814 C C . THR A 1 106 ? 29.262 -0.078 -24.174 1.00 53.97 106 THR A C 1
ATOM 816 O O . THR A 1 106 ? 29.969 0.002 -23.176 1.00 53.97 106 THR A O 1
ATOM 819 N N . GLU A 1 107 ? 28.773 0.997 -24.786 1.00 49.91 107 GLU A N 1
ATOM 820 C CA . GLU A 1 107 ? 29.025 2.379 -24.387 1.00 49.91 107 GLU A CA 1
ATOM 821 C C . GLU A 1 107 ? 27.752 2.935 -23.731 1.00 49.91 107 GLU A C 1
ATOM 823 O O . GLU A 1 107 ? 26.834 3.390 -24.417 1.00 49.91 107 GLU A O 1
ATOM 828 N N . PHE A 1 108 ? 27.651 2.856 -22.402 1.00 46.84 108 PHE A N 1
ATOM 829 C CA . PHE A 1 108 ? 26.605 3.552 -21.649 1.00 46.84 108 PHE A CA 1
ATOM 830 C C . PHE A 1 108 ? 27.168 4.874 -21.124 1.00 46.84 108 PHE A C 1
ATOM 832 O O . PHE A 1 108 ? 27.786 4.924 -20.061 1.00 46.84 108 PHE A O 1
ATOM 839 N N . ILE A 1 109 ? 26.970 5.956 -21.880 1.00 48.09 109 ILE A N 1
ATOM 840 C CA . ILE A 1 109 ? 27.341 7.308 -21.448 1.00 48.09 109 ILE A CA 1
ATOM 841 C C . ILE A 1 109 ? 26.100 7.976 -20.854 1.00 48.09 109 ILE A C 1
ATOM 843 O O . ILE A 1 109 ? 25.208 8.434 -21.569 1.00 48.09 109 ILE A O 1
ATOM 847 N N . TRP A 1 110 ? 26.040 8.026 -19.523 1.00 38.59 110 TRP A N 1
ATOM 848 C CA . TRP A 1 110 ? 25.051 8.815 -18.792 1.00 38.59 110 TRP A CA 1
ATOM 849 C C . TRP A 1 110 ? 25.591 10.231 -18.575 1.00 38.59 110 TRP A C 1
ATOM 851 O O . TRP A 1 110 ? 26.328 10.485 -17.624 1.00 38.59 110 TRP A O 1
ATOM 861 N N . SER A 1 111 ? 25.246 11.157 -19.468 1.00 39.25 111 SER A N 1
ATOM 862 C CA . SER A 1 111 ? 25.451 12.590 -19.240 1.00 39.25 111 SER A CA 1
ATOM 863 C C . SER A 1 111 ? 24.196 13.185 -18.597 1.00 39.25 111 SER A C 1
ATOM 865 O O . SER A 1 111 ? 23.120 13.131 -19.205 1.00 39.25 111 SER A O 1
ATOM 867 N N . VAL A 1 112 ? 24.345 13.708 -17.375 1.00 45.03 112 VAL A N 1
ATOM 868 C CA . VAL A 1 112 ? 23.335 14.527 -16.677 1.00 45.03 112 VAL A CA 1
ATOM 869 C C . VAL A 1 112 ? 23.296 15.918 -17.287 1.00 45.03 112 VAL A C 1
ATOM 871 O O . VAL A 1 112 ? 24.395 16.470 -17.517 1.00 45.03 112 VAL A O 1
#

Foldseek 3Di:
DAQDDDDPLLCVLCVVVVNGDLVSQQAAALVVSCPRGSRDPRSSVSSQVVCVVVVGHHDDPPPVPDVDDDDDDPPDPPCVVSVLVVQCVVCVVVVVVVSNVVSDDPDDDDDD

Organism: Staphylococcus aureus (NCBI:txid1280)

Radius of gyration: 21.27 Å; chains: 1; bounding box: 48×30×51 Å

Secondary structure (DSSP, 8-state):
-BPP---HHHHHHHHHTT--BHHHHTTS-HHHHHHSTT--HHHHHHHHHHHHHTT--PPP------S------TT----HHHHHHHHHHHHHHTT-HHHHHHH--S------

pLDDT: mean 80.44, std 17.83, range [38.59, 97.62]